Protein AF-A0A952JZR9-F1 (afdb_monomer_lite)

Structure (mmCIF, N/CA/C/O backbone):
data_AF-A0A952JZR9-F1
#
_entry.id   AF-A0A952JZR9-F1
#
loop_
_atom_site.group_PDB
_atom_site.id
_atom_site.type_symbol
_atom_site.label_atom_id
_atom_site.label_alt_id
_atom_site.label_comp_id
_atom_site.label_asym_id
_atom_site.label_entity_id
_atom_site.label_seq_id
_atom_site.pdbx_PDB_ins_code
_atom_site.Cartn_x
_atom_site.Cartn_y
_atom_site.Cartn_z
_atom_site.occupancy
_atom_site.B_iso_or_equiv
_atom_s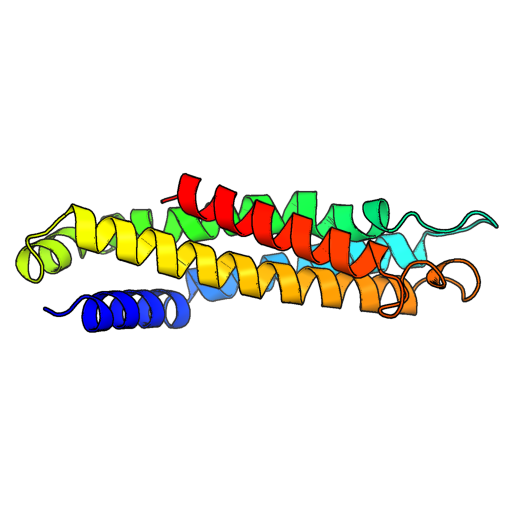ite.auth_seq_id
_atom_site.auth_comp_id
_atom_site.auth_asym_id
_atom_site.auth_atom_id
_atom_site.pdbx_PDB_model_num
ATOM 1 N N . MET A 1 1 ? -22.440 -5.438 17.231 1.00 61.25 1 MET A N 1
ATOM 2 C CA . MET A 1 1 ? -22.031 -4.727 15.996 1.00 61.25 1 MET A CA 1
ATOM 3 C C . MET A 1 1 ? -21.828 -5.736 14.885 1.00 61.25 1 MET A C 1
ATOM 5 O O . MET A 1 1 ? -21.371 -6.832 15.177 1.00 61.25 1 MET A O 1
ATOM 9 N N . SER A 1 2 ? -22.171 -5.391 13.643 1.00 79.75 2 SER A N 1
ATOM 10 C CA . SER A 1 2 ? -21.836 -6.225 12.483 1.00 79.75 2 SER A CA 1
ATOM 11 C C . SER A 1 2 ? -20.357 -6.056 12.107 1.00 79.75 2 SER A C 1
ATOM 13 O O . SER A 1 2 ? -19.761 -5.014 12.382 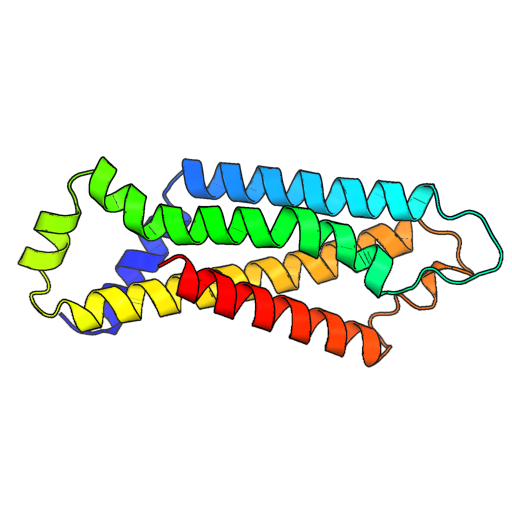1.00 79.75 2 SER A O 1
ATOM 15 N N . ALA A 1 3 ? -19.766 -7.059 11.450 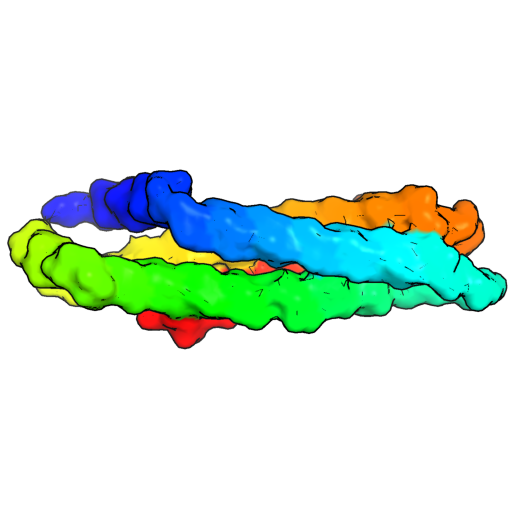1.00 77.31 3 ALA A N 1
ATOM 16 C CA . ALA A 1 3 ? -18.372 -7.012 10.990 1.00 77.31 3 ALA A CA 1
ATOM 17 C C . ALA A 1 3 ? -18.086 -5.820 10.054 1.00 77.31 3 ALA A C 1
ATOM 19 O O . ALA A 1 3 ? -17.004 -5.241 10.093 1.00 77.31 3 ALA A O 1
ATOM 20 N N . VAL A 1 4 ? -19.086 -5.409 9.269 1.00 81.06 4 VAL A N 1
ATOM 21 C CA . VAL A 1 4 ? -19.003 -4.257 8.359 1.00 81.06 4 VAL A CA 1
ATOM 22 C C . VAL A 1 4 ? -18.799 -2.950 9.130 1.00 81.06 4 VAL A C 1
ATOM 24 O O . VAL A 1 4 ? -17.950 -2.150 8.757 1.00 81.06 4 VAL A O 1
ATOM 27 N N . ALA A 1 5 ? -19.508 -2.762 10.248 1.00 82.00 5 ALA A N 1
ATOM 28 C CA . ALA A 1 5 ? -19.380 -1.552 11.060 1.00 82.00 5 ALA A CA 1
ATOM 29 C C . ALA A 1 5 ? -17.982 -1.417 11.690 1.00 82.00 5 ALA A C 1
ATOM 31 O O . ALA A 1 5 ? -17.451 -0.313 11.797 1.00 82.00 5 ALA A O 1
ATOM 32 N N . VAL A 1 6 ? -17.371 -2.542 12.076 1.00 79.94 6 VAL A N 1
ATOM 33 C CA . VAL A 1 6 ? -16.002 -2.563 12.611 1.00 79.94 6 VAL A CA 1
ATOM 34 C C . VAL A 1 6 ? -14.996 -2.216 11.510 1.00 79.94 6 VAL A C 1
ATOM 36 O O . VAL A 1 6 ? -14.117 -1.389 11.731 1.00 79.94 6 VAL A O 1
ATOM 39 N N . ALA A 1 7 ? -15.156 -2.773 10.307 1.00 78.62 7 ALA A N 1
ATOM 40 C CA . ALA A 1 7 ? -14.287 -2.463 9.172 1.00 78.62 7 ALA A CA 1
ATOM 41 C C . ALA A 1 7 ? -14.370 -0.985 8.740 1.00 78.62 7 ALA A C 1
ATOM 43 O O . ALA A 1 7 ? -13.338 -0.360 8.491 1.00 78.62 7 ALA A O 1
ATOM 44 N N . ASP A 1 8 ? -15.572 -0.400 8.707 1.00 83.44 8 ASP A N 1
ATOM 45 C CA . ASP A 1 8 ? -15.750 1.023 8.391 1.00 83.44 8 ASP A CA 1
ATOM 46 C C . ASP A 1 8 ? -15.110 1.932 9.448 1.00 83.44 8 ASP A C 1
ATOM 48 O O . ASP A 1 8 ? -14.466 2.926 9.103 1.00 83.44 8 ASP A O 1
ATOM 52 N N . ALA A 1 9 ? -15.210 1.572 10.731 1.00 81.69 9 ALA A N 1
ATOM 53 C CA . ALA A 1 9 ? -14.544 2.312 11.798 1.00 81.69 9 ALA A CA 1
ATOM 54 C C . ALA A 1 9 ? -13.013 2.307 11.628 1.00 81.69 9 ALA A C 1
ATOM 56 O O . ALA A 1 9 ? -12.372 3.351 11.768 1.00 81.69 9 ALA A O 1
ATOM 57 N N . GLU A 1 10 ? -12.423 1.161 11.281 1.00 80.38 10 GLU A N 1
ATOM 58 C CA . GLU A 1 10 ? -10.983 1.049 11.018 1.00 80.38 10 GLU A CA 1
ATOM 59 C C . GLU A 1 10 ? -10.549 1.849 9.783 1.00 80.38 10 GLU A C 1
ATOM 61 O O . GLU A 1 10 ? -9.533 2.552 9.813 1.00 80.38 10 GLU A O 1
ATOM 66 N N . ARG A 1 11 ? -11.354 1.833 8.714 1.00 81.06 11 ARG A N 1
ATOM 67 C CA . ARG A 1 11 ? -11.102 2.633 7.509 1.00 81.06 11 ARG A CA 1
ATOM 68 C C . ARG A 1 11 ? -11.102 4.131 7.810 1.00 81.06 11 ARG A C 1
ATOM 70 O O . ARG A 1 11 ? -10.208 4.845 7.348 1.00 81.06 11 ARG A O 1
ATOM 77 N N . ILE A 1 12 ? -12.079 4.611 8.583 1.00 84.06 12 ILE A N 1
ATOM 78 C CA . ILE A 1 12 ? -12.158 6.024 8.970 1.00 84.06 12 ILE A CA 1
ATOM 79 C C . ILE A 1 12 ? -10.889 6.412 9.729 1.00 84.06 12 ILE A C 1
ATOM 81 O O . ILE A 1 12 ? -10.220 7.355 9.311 1.00 84.06 12 ILE A O 1
ATOM 85 N N . LYS A 1 13 ? -10.483 5.640 10.746 1.00 79.38 13 LYS A N 1
ATOM 86 C CA . LYS A 1 13 ? -9.271 5.914 11.541 1.00 79.38 13 LYS A CA 1
ATOM 87 C C . LYS A 1 13 ? -8.016 6.031 10.677 1.00 79.38 13 LYS A C 1
ATOM 89 O O . LYS A 1 13 ? -7.246 6.978 10.854 1.00 79.38 13 LYS A O 1
ATOM 94 N N . LEU A 1 14 ? -7.818 5.105 9.738 1.00 74.56 14 LEU A N 1
ATOM 95 C CA . LEU A 1 14 ? -6.688 5.149 8.806 1.00 74.56 14 LEU A CA 1
ATOM 96 C C . LEU A 1 14 ? -6.684 6.431 7.970 1.00 74.56 14 LEU A C 1
ATOM 98 O O . LEU A 1 14 ? -5.643 7.063 7.811 1.00 74.56 14 LEU A O 1
ATOM 102 N N . SER A 1 15 ? -7.851 6.841 7.473 1.00 76.19 15 SER A N 1
ATOM 103 C CA . SER A 1 15 ? -7.972 8.030 6.627 1.00 76.19 15 SER A CA 1
ATOM 104 C C . SER A 1 15 ? -7.894 9.357 7.392 1.00 76.19 15 SER A C 1
ATOM 106 O O . SER A 1 15 ? -7.433 10.350 6.839 1.00 76.19 15 SER A O 1
ATOM 108 N N . THR A 1 16 ? -8.317 9.403 8.659 1.00 79.69 16 THR A N 1
ATOM 109 C CA . THR A 1 16 ? -8.403 10.652 9.436 1.00 79.69 16 THR A CA 1
ATOM 110 C C . THR A 1 16 ? -7.178 10.910 10.307 1.00 79.69 16 THR A C 1
ATOM 112 O O . THR A 1 16 ? -6.968 12.034 10.772 1.00 79.69 16 THR A O 1
ATOM 115 N N . THR A 1 17 ? -6.348 9.896 10.552 1.00 80.38 17 THR A N 1
ATOM 116 C CA . THR A 1 17 ? -5.160 10.055 11.391 1.00 80.38 17 THR A CA 1
ATOM 117 C C . THR A 1 17 ? -4.062 10.774 10.613 1.00 80.38 17 THR A C 1
ATOM 119 O O . THR A 1 17 ? -3.382 10.189 9.773 1.00 80.38 17 THR A O 1
ATOM 122 N N . ARG A 1 18 ? -3.836 12.057 10.927 1.00 79.38 18 ARG A N 1
ATOM 123 C CA . ARG A 1 18 ? -2.822 12.882 10.242 1.00 79.38 18 ARG A CA 1
ATOM 124 C C . ARG A 1 18 ? -1.436 12.239 10.213 1.00 79.38 18 ARG A C 1
ATOM 126 O O . ARG A 1 18 ? -0.764 12.356 9.198 1.00 79.38 18 ARG A O 1
ATOM 133 N N . SER A 1 19 ? -1.005 11.561 11.281 1.00 72.81 19 SER A N 1
ATOM 134 C CA . SER A 1 19 ? 0.309 10.902 11.287 1.00 72.81 19 SER A CA 1
ATOM 135 C C . SER A 1 19 ? 0.406 9.803 10.229 1.00 72.81 19 SER A C 1
ATOM 137 O O . SER A 1 19 ? 1.428 9.708 9.572 1.00 72.81 19 SER A O 1
ATOM 139 N N . VAL A 1 20 ? -0.669 9.039 10.005 1.00 73.69 20 VAL A N 1
ATOM 140 C CA . VAL A 1 20 ? -0.739 7.994 8.969 1.00 73.69 20 VAL A CA 1
ATOM 141 C C . VAL A 1 20 ? -0.611 8.622 7.579 1.00 73.69 20 VAL A C 1
ATOM 143 O O . VAL A 1 20 ? 0.186 8.159 6.766 1.00 73.69 20 VAL A O 1
ATOM 146 N N . LEU A 1 21 ? -1.319 9.728 7.329 1.00 78.75 21 LEU A N 1
ATOM 147 C CA . LEU A 1 21 ? -1.244 10.446 6.052 1.00 78.75 21 LEU A CA 1
ATOM 148 C C . LEU A 1 21 ? 0.142 11.052 5.792 1.00 78.75 21 LEU A C 1
ATOM 150 O O . LEU A 1 21 ? 0.646 10.956 4.677 1.00 78.75 21 LEU A O 1
ATOM 154 N N . TRP A 1 22 ? 0.773 11.651 6.806 1.00 82.31 22 TRP A N 1
ATOM 155 C CA . TRP A 1 22 ? 2.119 12.219 6.674 1.00 82.31 22 TRP A CA 1
ATOM 156 C C . TRP A 1 22 ? 3.180 11.146 6.446 1.00 82.31 22 TRP A C 1
ATOM 158 O O . TRP A 1 22 ? 4.060 11.330 5.607 1.00 82.31 22 TRP A O 1
ATOM 168 N N . THR A 1 23 ? 3.084 10.014 7.145 1.00 76.50 23 THR A N 1
ATOM 169 C CA . THR A 1 23 ? 3.984 8.880 6.929 1.00 76.50 23 THR A CA 1
ATOM 170 C C . THR A 1 23 ? 3.808 8.310 5.524 1.00 76.50 23 THR A C 1
ATOM 172 O O . THR A 1 23 ? 4.801 8.129 4.825 1.00 76.50 23 THR A O 1
ATOM 175 N N . ALA A 1 24 ? 2.569 8.114 5.060 1.00 76.00 24 ALA A N 1
ATOM 176 C CA . ALA A 1 24 ? 2.303 7.701 3.683 1.00 76.00 24 ALA A CA 1
ATOM 177 C C . ALA A 1 24 ? 2.884 8.712 2.674 1.00 76.00 24 ALA A C 1
ATOM 179 O O . ALA A 1 24 ? 3.652 8.340 1.794 1.00 76.00 24 ALA A O 1
ATOM 180 N N . ALA A 1 25 ? 2.632 10.011 2.843 1.00 81.62 25 ALA A N 1
ATOM 181 C CA . ALA A 1 25 ? 3.183 11.035 1.956 1.00 81.62 25 ALA A CA 1
ATOM 182 C C . ALA A 1 25 ? 4.725 11.021 1.906 1.00 81.62 25 ALA A C 1
ATOM 184 O O . ALA A 1 25 ? 5.302 11.079 0.822 1.00 81.62 25 ALA A O 1
ATOM 185 N N . ALA A 1 26 ? 5.405 10.887 3.049 1.00 79.75 26 ALA A N 1
ATOM 186 C CA . ALA A 1 26 ? 6.866 10.804 3.096 1.00 79.75 26 ALA A CA 1
ATOM 187 C C . ALA A 1 26 ? 7.402 9.587 2.320 1.00 79.75 26 ALA A C 1
ATOM 189 O O . ALA A 1 26 ? 8.376 9.699 1.575 1.00 79.75 26 ALA A O 1
ATOM 190 N N . VAL A 1 27 ? 6.733 8.438 2.434 1.00 74.75 27 VAL A N 1
ATOM 191 C CA . VAL A 1 27 ? 7.080 7.220 1.686 1.00 74.75 27 VAL A CA 1
ATOM 192 C C . VAL A 1 27 ? 6.883 7.400 0.197 1.00 74.75 27 VAL A C 1
ATOM 194 O O . VAL A 1 27 ? 7.732 6.961 -0.577 1.00 74.75 27 VAL A O 1
ATOM 197 N N . ALA A 1 28 ? 5.779 8.029 -0.204 1.00 78.62 28 ALA A N 1
ATOM 198 C CA . ALA A 1 28 ? 5.508 8.331 -1.601 1.00 78.62 28 ALA A CA 1
ATOM 199 C C . ALA A 1 28 ? 6.661 9.137 -2.205 1.00 78.62 28 ALA A C 1
ATOM 201 O O . ALA A 1 28 ? 7.227 8.751 -3.225 1.00 78.62 28 ALA A O 1
ATOM 202 N N . VAL A 1 29 ? 7.058 10.212 -1.518 1.00 82.56 29 VAL A N 1
ATOM 203 C CA . VAL A 1 29 ? 8.145 11.098 -1.948 1.00 82.56 29 VAL A CA 1
ATOM 204 C C . VAL A 1 29 ? 9.472 10.348 -2.036 1.00 82.56 29 VAL A C 1
ATOM 206 O O . VAL A 1 29 ? 10.152 10.448 -3.054 1.00 82.56 29 VAL A O 1
ATOM 209 N N . LEU A 1 30 ? 9.835 9.564 -1.017 1.00 77.50 30 LEU A N 1
ATOM 210 C CA . LEU A 1 30 ? 11.093 8.808 -1.011 1.00 77.50 30 LEU A CA 1
ATOM 211 C C . LEU A 1 30 ? 11.125 7.720 -2.090 1.00 77.50 30 LEU A C 1
ATOM 213 O O . LEU A 1 30 ? 12.118 7.589 -2.802 1.00 77.50 30 LEU A O 1
ATOM 217 N N . SER A 1 31 ? 10.035 6.966 -2.240 1.00 71.19 31 SER A N 1
ATOM 218 C CA . SER A 1 31 ? 9.954 5.856 -3.197 1.00 71.19 31 SER A CA 1
ATOM 219 C C . SER A 1 31 ? 10.004 6.365 -4.638 1.00 71.19 31 SER A C 1
ATOM 221 O O . SER A 1 31 ? 10.771 5.849 -5.451 1.00 71.19 31 SER A O 1
ATOM 223 N N . ILE A 1 32 ? 9.232 7.413 -4.946 1.00 75.12 32 ILE A N 1
ATOM 224 C CA . ILE A 1 32 ? 9.207 8.038 -6.274 1.00 75.12 32 ILE A CA 1
ATOM 225 C C . ILE A 1 32 ? 10.527 8.766 -6.552 1.00 75.12 32 ILE A C 1
ATOM 227 O O . ILE A 1 32 ? 11.072 8.644 -7.648 1.00 75.12 32 ILE A O 1
ATOM 231 N N . GLY A 1 33 ? 11.073 9.483 -5.566 1.00 75.19 33 GLY A N 1
ATOM 232 C CA . GLY A 1 33 ? 12.347 10.190 -5.694 1.00 75.19 33 GLY A CA 1
ATOM 233 C C . GLY A 1 33 ? 13.509 9.245 -5.992 1.00 75.19 33 GLY A C 1
ATOM 234 O O . GLY A 1 33 ? 14.310 9.516 -6.885 1.00 75.19 33 GLY A O 1
ATOM 235 N N . LEU A 1 34 ? 13.568 8.092 -5.318 1.00 71.81 34 LEU A N 1
ATOM 236 C CA . LEU A 1 34 ? 14.592 7.088 -5.599 1.00 71.81 34 LEU A CA 1
ATOM 237 C C . LEU A 1 34 ? 14.406 6.455 -6.983 1.00 71.81 34 LEU A C 1
ATOM 239 O O . LEU A 1 34 ? 15.387 6.257 -7.695 1.00 71.81 34 LEU A O 1
ATOM 243 N N . ALA A 1 35 ? 13.165 6.170 -7.391 1.00 69.69 35 ALA A N 1
ATOM 244 C CA . ALA A 1 35 ? 12.881 5.665 -8.734 1.00 69.69 35 ALA A CA 1
ATOM 245 C C . ALA A 1 35 ? 13.326 6.658 -9.824 1.00 69.69 35 ALA A C 1
ATOM 247 O O . ALA A 1 35 ? 13.935 6.254 -10.814 1.00 69.69 35 ALA A O 1
ATOM 248 N N . ALA A 1 36 ? 13.098 7.959 -9.612 1.00 71.25 36 ALA A N 1
ATOM 249 C CA . ALA A 1 36 ? 13.553 9.016 -10.513 1.00 71.25 36 ALA A CA 1
ATOM 250 C C . ALA A 1 36 ? 15.086 9.097 -10.592 1.00 71.25 36 ALA A C 1
ATOM 252 O O . ALA A 1 36 ? 15.635 9.170 -11.689 1.00 71.25 36 ALA A O 1
ATOM 253 N N . LEU A 1 37 ? 15.780 9.034 -9.447 1.00 72.25 37 LEU A N 1
ATOM 254 C CA . LEU A 1 37 ? 17.248 9.032 -9.388 1.00 72.25 37 LEU A CA 1
ATOM 255 C C . LEU A 1 37 ? 17.856 7.808 -10.082 1.00 72.25 37 LEU A C 1
ATOM 257 O O . LEU A 1 37 ? 18.864 7.920 -10.776 1.00 72.25 37 LEU A O 1
ATOM 261 N N . GLN A 1 38 ? 17.248 6.633 -9.923 1.00 68.06 38 GLN A N 1
ATOM 262 C CA . GLN A 1 38 ? 17.717 5.428 -10.608 1.00 68.06 38 GLN A CA 1
ATOM 263 C C . GLN A 1 38 ? 17.444 5.469 -12.114 1.00 68.06 38 GLN A C 1
ATOM 265 O O . GLN A 1 38 ? 18.277 5.007 -12.887 1.00 68.06 38 GLN A O 1
ATOM 270 N N . GLY A 1 39 ? 16.329 6.068 -12.542 1.00 65.06 39 GLY A N 1
ATOM 271 C CA . GLY A 1 39 ? 16.064 6.324 -13.958 1.00 65.06 39 GLY A CA 1
ATOM 272 C C . GLY A 1 39 ? 17.067 7.302 -14.581 1.00 65.06 39 GLY A C 1
ATOM 273 O O . GLY A 1 39 ? 17.571 7.041 -15.669 1.00 65.06 39 GLY A O 1
ATOM 274 N N . SER A 1 40 ? 17.414 8.388 -13.881 1.00 67.25 40 SER A N 1
ATOM 275 C CA . SER A 1 40 ? 18.300 9.443 -14.403 1.00 67.25 40 SER A CA 1
ATOM 276 C C . SER A 1 40 ? 19.787 9.076 -14.413 1.00 67.25 40 SER A C 1
ATOM 278 O O . SER A 1 40 ? 20.554 9.615 -15.210 1.00 67.25 40 SER A O 1
ATOM 280 N N . THR A 1 41 ? 20.208 8.162 -13.536 1.00 68.00 41 THR A N 1
ATOM 281 C CA . THR A 1 41 ? 21.592 7.658 -13.462 1.00 68.00 41 THR A CA 1
ATOM 282 C C . THR A 1 41 ? 21.831 6.426 -14.332 1.00 68.00 41 THR A C 1
ATOM 284 O O . THR A 1 41 ? 22.962 5.942 -14.422 1.00 68.00 41 THR A O 1
ATOM 287 N N . ALA A 1 42 ? 20.796 5.925 -15.009 1.00 61.84 42 ALA A N 1
ATOM 288 C CA . ALA A 1 42 ? 20.912 4.807 -15.927 1.00 61.84 42 ALA A CA 1
ATOM 289 C C . ALA A 1 42 ? 21.645 5.221 -17.211 1.00 61.84 42 ALA A C 1
ATOM 291 O O . ALA A 1 42 ? 21.051 5.733 -18.158 1.00 61.84 42 ALA A O 1
ATOM 292 N N . TYR A 1 43 ? 22.952 4.965 -17.242 1.00 49.88 43 TYR A N 1
ATOM 293 C CA . TYR A 1 43 ? 23.803 5.150 -18.414 1.00 49.88 43 TYR A CA 1
ATOM 294 C C . TYR A 1 43 ? 24.365 3.801 -18.878 1.00 49.88 43 TYR A C 1
ATOM 296 O O . TYR A 1 43 ? 25.004 3.087 -18.108 1.00 49.88 43 TYR A O 1
ATOM 304 N N . GLY A 1 44 ? 24.129 3.453 -20.148 1.00 49.75 44 GLY A N 1
ATOM 305 C CA . GLY A 1 44 ? 24.630 2.229 -20.785 1.00 49.75 44 GLY A CA 1
ATOM 306 C C . GLY A 1 44 ? 23.640 1.605 -21.777 1.00 49.75 44 GLY A C 1
ATOM 307 O O . GLY A 1 44 ? 22.457 1.926 -21.775 1.00 49.75 44 GLY A O 1
ATOM 308 N N . ALA A 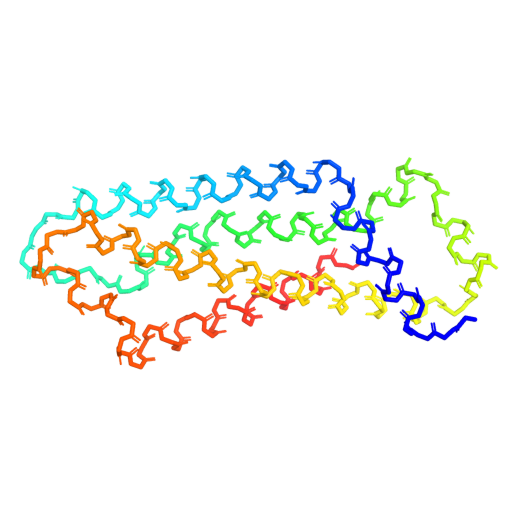1 45 ? 24.129 0.697 -22.629 1.00 46.12 45 ALA A N 1
ATOM 309 C CA . ALA A 1 45 ? 23.321 -0.052 -23.605 1.00 46.12 45 ALA A CA 1
ATOM 310 C C . ALA A 1 45 ? 22.563 -1.253 -22.997 1.00 46.12 45 ALA A C 1
ATOM 312 O O . ALA A 1 45 ? 21.850 -1.959 -23.707 1.00 46.12 45 ALA A O 1
ATOM 313 N N . ALA A 1 46 ? 22.735 -1.509 -21.696 1.00 52.69 46 ALA A N 1
ATOM 314 C CA . ALA A 1 46 ? 22.053 -2.585 -20.990 1.00 52.69 46 ALA A CA 1
ATOM 315 C C . ALA A 1 46 ? 20.704 -2.084 -20.440 1.00 52.69 46 ALA A C 1
ATOM 317 O O . ALA A 1 46 ? 20.673 -1.031 -19.794 1.00 52.69 46 ALA A O 1
ATOM 318 N N . PRO A 1 47 ? 19.595 -2.810 -20.659 1.00 54.44 47 PRO A N 1
ATOM 319 C CA . PRO A 1 47 ? 18.306 -2.421 -20.108 1.00 54.44 47 PRO A CA 1
ATOM 320 C C . PRO A 1 47 ? 18.316 -2.418 -18.576 1.00 54.44 47 PRO A C 1
ATOM 322 O O . PRO A 1 47 ? 18.915 -3.297 -17.955 1.00 54.44 47 PRO A O 1
ATOM 325 N N . LEU A 1 48 ? 17.620 -1.458 -17.959 1.00 57.84 48 LEU A N 1
ATOM 326 C CA . LEU A 1 48 ? 17.369 -1.461 -16.519 1.00 57.84 48 LEU A CA 1
ATOM 327 C C . LEU A 1 48 ? 16.489 -2.676 -16.190 1.00 57.84 48 LEU A C 1
ATOM 329 O O . LEU A 1 48 ? 15.368 -2.750 -16.700 1.00 57.84 48 LEU A O 1
ATOM 333 N N . PRO A 1 49 ? 16.941 -3.609 -15.332 1.00 61.25 49 PRO A N 1
ATOM 334 C CA . PRO A 1 49 ? 16.079 -4.677 -14.850 1.00 61.25 49 PRO A CA 1
ATOM 335 C C . PRO A 1 49 ? 14.885 -4.063 -14.115 1.00 61.25 49 PRO A C 1
ATOM 337 O O . PRO A 1 49 ? 15.064 -3.176 -13.275 1.00 61.25 49 PRO A O 1
ATOM 340 N N . SER A 1 50 ? 13.675 -4.545 -14.391 1.00 57.66 50 SER A N 1
ATOM 341 C CA . SER A 1 50 ? 12.439 -4.115 -13.715 1.00 57.66 50 SER A CA 1
ATOM 342 C C . SER A 1 50 ? 12.535 -4.248 -12.185 1.00 57.66 50 SER A C 1
ATOM 344 O O . SER A 1 50 ? 12.022 -3.410 -11.443 1.00 57.66 50 SER A O 1
ATOM 346 N N . GLU A 1 51 ? 13.306 -5.226 -11.708 1.00 60.47 51 GLU A N 1
ATOM 347 C CA . GLU A 1 51 ? 13.672 -5.422 -10.301 1.00 60.47 51 GLU A CA 1
ATOM 348 C C . GLU A 1 51 ? 14.411 -4.220 -9.698 1.00 60.47 51 GLU A C 1
ATOM 350 O O . GLU A 1 51 ? 14.131 -3.820 -8.567 1.00 60.47 51 GLU A O 1
ATOM 355 N N . LYS A 1 52 ? 15.318 -3.586 -10.454 1.00 62.97 52 LYS A N 1
ATOM 356 C CA . LYS A 1 52 ? 16.046 -2.400 -9.984 1.00 62.97 52 LYS A CA 1
ATOM 357 C C . LYS A 1 52 ? 15.135 -1.190 -9.862 1.00 62.97 52 LYS A C 1
ATOM 359 O O . LYS A 1 52 ? 15.259 -0.462 -8.883 1.00 62.97 52 LYS A O 1
ATOM 364 N N . ALA A 1 53 ? 14.171 -1.009 -10.760 1.00 57.94 53 ALA A N 1
ATOM 365 C CA . ALA A 1 53 ? 13.170 0.049 -10.606 1.00 57.94 53 ALA A CA 1
ATOM 366 C C . ALA A 1 53 ? 12.281 -0.172 -9.364 1.00 57.94 53 ALA A C 1
ATOM 368 O O . ALA A 1 53 ? 11.903 0.783 -8.686 1.00 57.94 53 ALA A O 1
ATOM 369 N N . ALA A 1 54 ? 12.011 -1.432 -9.014 1.00 59.66 54 ALA A N 1
ATOM 370 C CA . ALA A 1 54 ? 11.215 -1.799 -7.847 1.00 59.66 54 ALA A CA 1
ATOM 371 C C . ALA A 1 54 ? 11.970 -1.719 -6.508 1.00 59.66 54 ALA A C 1
ATOM 373 O O . ALA A 1 54 ? 11.328 -1.695 -5.456 1.00 59.66 54 ALA A O 1
ATOM 374 N N . THR A 1 55 ? 13.308 -1.643 -6.509 1.00 65.38 55 THR A N 1
ATOM 375 C CA . THR A 1 55 ? 14.096 -1.590 -5.259 1.00 65.38 55 THR A CA 1
ATOM 376 C C . THR A 1 55 ? 13.718 -0.418 -4.359 1.00 65.38 55 THR A C 1
ATOM 378 O O . THR A 1 55 ? 13.666 -0.597 -3.148 1.00 65.38 55 THR A O 1
ATOM 381 N N . GLY A 1 56 ? 13.377 0.756 -4.903 1.00 59.75 56 GLY A N 1
ATOM 382 C CA . GLY A 1 56 ? 12.929 1.886 -4.078 1.00 59.75 56 GLY A CA 1
ATOM 383 C C . GLY A 1 56 ? 11.648 1.587 -3.301 1.00 59.75 56 GLY A C 1
ATOM 384 O O . GLY A 1 56 ? 11.541 1.919 -2.122 1.00 59.75 56 GLY A O 1
ATOM 385 N N . VAL A 1 57 ? 10.714 0.870 -3.927 1.00 60.19 57 VAL A N 1
ATOM 386 C CA . VAL A 1 57 ? 9.465 0.436 -3.291 1.00 60.19 57 VAL A CA 1
ATOM 387 C C . VAL A 1 57 ? 9.722 -0.691 -2.290 1.00 60.19 57 VAL A C 1
ATOM 389 O O . VAL A 1 57 ? 9.173 -0.669 -1.193 1.00 60.19 57 VAL A O 1
ATOM 392 N N . ALA A 1 58 ? 10.593 -1.645 -2.616 1.00 63.44 58 ALA A N 1
ATOM 393 C CA . ALA A 1 58 ? 10.919 -2.754 -1.722 1.00 63.44 58 ALA A CA 1
ATOM 394 C C . ALA A 1 58 ? 11.699 -2.305 -0.471 1.00 63.44 58 ALA A C 1
ATOM 396 O O . ALA A 1 58 ? 11.430 -2.788 0.626 1.00 63.44 58 ALA A O 1
ATOM 397 N N . VAL A 1 59 ? 12.645 -1.374 -0.625 1.00 63.69 59 VAL A N 1
ATOM 398 C CA . VAL A 1 59 ? 13.548 -0.925 0.449 1.00 63.69 59 VAL A CA 1
ATOM 399 C C . VAL A 1 59 ? 12.912 0.155 1.321 1.00 63.69 59 VAL A C 1
ATOM 401 O O . VAL A 1 59 ? 13.108 0.140 2.531 1.00 63.69 59 VAL A O 1
ATOM 404 N N . PHE A 1 60 ? 12.141 1.081 0.743 1.00 60.41 60 PHE A N 1
ATOM 405 C CA . PHE A 1 60 ? 11.545 2.192 1.498 1.00 60.41 60 PHE A CA 1
ATOM 406 C C . PHE A 1 60 ? 10.024 2.097 1.620 1.00 60.41 60 PHE A C 1
ATOM 408 O O . PHE A 1 60 ? 9.476 2.447 2.662 1.00 60.41 60 PHE A O 1
ATOM 415 N N . GLY A 1 61 ? 9.334 1.594 0.596 1.00 62.34 61 GLY A N 1
ATOM 416 C CA . GLY A 1 61 ? 7.881 1.431 0.614 1.00 62.34 61 GLY A CA 1
ATOM 417 C C . GLY A 1 61 ? 7.420 0.395 1.636 1.00 62.34 61 GLY A C 1
ATOM 418 O O . GLY A 1 61 ? 6.636 0.710 2.530 1.00 62.34 61 GLY A O 1
ATOM 419 N N . VAL A 1 62 ? 7.935 -0.832 1.540 1.00 64.44 62 VAL A N 1
ATOM 420 C CA . VAL A 1 62 ? 7.433 -1.953 2.351 1.00 64.44 62 VAL A CA 1
ATOM 421 C C . VAL A 1 62 ? 7.714 -1.797 3.851 1.00 64.44 62 VAL A C 1
ATOM 423 O O . VAL A 1 62 ? 6.765 -1.925 4.626 1.00 64.44 62 VAL A O 1
ATOM 426 N N . PRO A 1 63 ? 8.937 -1.462 4.312 1.00 67.12 63 PRO A N 1
ATOM 427 C CA . PRO A 1 63 ? 9.187 -1.315 5.745 1.00 67.12 63 PRO A CA 1
ATOM 428 C C . PRO A 1 63 ? 8.344 -0.211 6.380 1.00 67.12 63 PRO A C 1
ATOM 430 O O . PRO A 1 63 ? 7.868 -0.360 7.501 1.00 67.12 63 PRO A O 1
ATOM 433 N N . VAL A 1 64 ? 8.096 0.889 5.666 1.00 63.78 64 VAL A N 1
ATOM 434 C CA . VAL A 1 64 ? 7.291 1.980 6.221 1.00 63.78 64 VAL A CA 1
ATOM 435 C C . VAL A 1 64 ? 5.794 1.669 6.173 1.00 63.78 64 VAL A C 1
ATOM 437 O O . VAL A 1 64 ? 5.067 2.074 7.075 1.00 63.78 64 VAL A O 1
ATOM 440 N N . LEU A 1 65 ? 5.318 0.887 5.201 1.00 63.03 65 LEU A N 1
ATOM 441 C CA . LEU A 1 65 ? 3.960 0.334 5.249 1.00 63.03 65 LEU A CA 1
ATOM 442 C C . LEU A 1 65 ? 3.782 -0.665 6.389 1.00 63.03 65 LEU A C 1
ATOM 444 O O . LEU A 1 65 ? 2.717 -0.705 6.999 1.00 63.03 65 LEU A O 1
ATOM 448 N N . MET A 1 66 ? 4.832 -1.407 6.737 1.00 69.00 66 MET A N 1
ATOM 449 C CA . MET A 1 66 ? 4.848 -2.249 7.930 1.00 69.00 66 MET A CA 1
ATOM 450 C C . MET A 1 66 ? 4.756 -1.400 9.209 1.00 69.00 66 MET A C 1
ATOM 452 O O . MET A 1 66 ? 3.974 -1.719 10.102 1.00 69.00 66 MET A O 1
ATOM 456 N N . VAL A 1 67 ? 5.466 -0.266 9.272 1.00 69.50 67 VAL A N 1
ATOM 457 C CA . VAL A 1 67 ? 5.311 0.722 10.358 1.00 69.50 67 VAL A CA 1
ATOM 458 C C . VAL A 1 67 ? 3.887 1.282 10.388 1.00 69.50 67 VAL A C 1
ATOM 460 O O . VAL A 1 67 ? 3.302 1.400 11.460 1.00 69.50 67 VAL A O 1
ATOM 463 N N . LEU A 1 68 ? 3.298 1.588 9.231 1.00 66.44 68 LEU A N 1
ATOM 464 C CA . LEU A 1 68 ? 1.928 2.088 9.130 1.00 66.44 68 LEU A CA 1
ATOM 465 C C . LEU A 1 68 ? 0.907 1.063 9.638 1.00 66.44 68 LEU A C 1
ATOM 467 O O . LEU A 1 68 ? 0.007 1.424 10.395 1.00 66.44 68 LEU A O 1
ATOM 471 N N . ALA A 1 69 ? 1.080 -0.210 9.271 1.00 68.56 69 ALA A N 1
ATOM 472 C CA . ALA A 1 69 ? 0.280 -1.322 9.767 1.00 68.56 69 ALA A CA 1
ATOM 473 C C . ALA A 1 69 ? 0.412 -1.455 11.293 1.00 68.56 69 ALA A C 1
ATOM 475 O O . ALA A 1 69 ? -0.600 -1.440 11.991 1.00 68.56 69 ALA A O 1
ATOM 476 N N . ALA A 1 70 ? 1.632 -1.422 11.834 1.00 70.62 70 ALA A N 1
ATOM 477 C CA . ALA A 1 70 ? 1.867 -1.434 13.280 1.00 70.62 70 ALA A CA 1
ATOM 478 C C . ALA A 1 70 ? 1.278 -0.202 14.001 1.00 70.62 70 ALA A C 1
ATOM 480 O O . ALA A 1 70 ? 0.821 -0.283 15.147 1.00 70.62 70 ALA A O 1
ATOM 481 N N . MET A 1 71 ? 1.227 0.957 13.336 1.00 69.62 71 MET A N 1
ATOM 482 C CA . MET A 1 71 ? 0.573 2.161 13.858 1.00 69.62 71 MET A CA 1
ATOM 483 C C . MET A 1 71 ? -0.946 2.015 13.996 1.00 69.62 71 MET A C 1
ATOM 485 O O . MET A 1 71 ? -1.528 2.667 14.864 1.00 69.62 71 MET A O 1
ATOM 489 N N . THR A 1 72 ? -1.597 1.143 13.219 1.00 67.44 72 THR A N 1
ATOM 490 C CA . THR A 1 72 ? -3.045 0.884 13.360 1.00 67.44 72 THR A CA 1
ATOM 491 C C . THR A 1 72 ? -3.406 0.197 14.677 1.00 67.44 72 THR A C 1
ATOM 493 O O . THR A 1 72 ? -4.516 0.370 15.189 1.00 67.44 72 THR A O 1
ATOM 496 N N . VAL A 1 73 ? -2.455 -0.544 15.252 1.00 66.56 73 VAL A N 1
ATOM 497 C CA . VAL A 1 73 ? -2.587 -1.192 16.559 1.00 66.56 73 VAL A CA 1
ATOM 498 C C . VAL A 1 73 ? -2.092 -0.256 17.656 1.00 66.56 73 VAL A C 1
ATOM 500 O O . VAL A 1 73 ? -2.829 0.072 18.586 1.00 66.56 73 VAL A O 1
ATOM 503 N N . THR A 1 74 ? -0.870 0.265 17.529 1.00 70.00 74 THR A N 1
ATOM 504 C CA . THR A 1 74 ? -0.243 1.109 18.565 1.00 70.00 74 THR A CA 1
ATOM 505 C C . THR A 1 74 ? -0.918 2.476 18.737 1.00 70.00 74 THR A C 1
ATOM 507 O O . THR A 1 74 ? -0.919 3.035 19.838 1.00 70.00 74 THR A O 1
ATOM 510 N N . GLY A 1 75 ? -1.573 3.001 17.697 1.00 65.31 75 GLY A N 1
ATOM 511 C CA . GLY A 1 75 ? -2.336 4.249 17.757 1.00 65.31 75 GLY A CA 1
ATOM 512 C C . GLY A 1 75 ? -3.537 4.187 18.706 1.00 65.31 75 GLY A C 1
ATOM 513 O O . GLY A 1 75 ? -3.874 5.189 19.345 1.00 65.31 75 GLY A O 1
ATOM 514 N N . GLU A 1 76 ? -4.145 3.011 18.880 1.00 72.88 76 GLU A N 1
ATOM 515 C CA . GLU A 1 76 ? -5.250 2.836 19.829 1.00 72.88 76 GLU A CA 1
ATOM 516 C C . GLU A 1 76 ? -4.779 2.724 21.277 1.00 72.88 76 GLU A C 1
ATOM 518 O O . GLU A 1 76 ? -5.481 3.172 22.186 1.00 72.88 76 GLU A O 1
ATOM 523 N N . TYR A 1 77 ? -3.575 2.187 21.495 1.00 68.00 77 TYR A N 1
ATOM 524 C CA . TYR A 1 77 ? -2.935 2.202 22.810 1.00 68.00 77 TYR A CA 1
ATOM 525 C C . TYR A 1 77 ? -2.605 3.637 23.223 1.00 68.00 77 TYR A C 1
ATOM 527 O O . TYR A 1 77 ? -2.902 4.041 24.345 1.00 68.00 77 TYR A O 1
ATOM 535 N N . ARG A 1 78 ? -2.079 4.444 22.292 1.00 69.81 78 ARG A N 1
ATOM 536 C CA . ARG A 1 78 ? -1.773 5.858 22.546 1.00 69.81 78 ARG A CA 1
ATOM 537 C C . ARG A 1 78 ? -3.019 6.693 22.848 1.00 69.81 78 ARG A C 1
ATOM 539 O O . ARG A 1 78 ? -2.974 7.558 23.715 1.00 69.81 78 ARG A O 1
ATOM 546 N N . SER A 1 79 ? -4.120 6.451 22.143 1.00 70.12 79 SER A N 1
ATOM 547 C CA . SER A 1 79 ? -5.379 7.188 22.332 1.00 70.12 79 SER A CA 1
ATOM 548 C C . SER A 1 79 ? -6.277 6.599 23.427 1.00 70.12 79 SER A C 1
ATOM 550 O O . SER A 1 79 ? -7.375 7.102 23.648 1.00 70.12 79 SER A O 1
ATOM 552 N N . SER A 1 80 ? -5.828 5.544 24.123 1.00 77.12 80 SER A N 1
ATOM 553 C CA . SER A 1 80 ? -6.619 4.782 25.106 1.00 77.12 80 SER A CA 1
ATOM 554 C C . SER A 1 80 ? -7.958 4.247 24.567 1.00 77.12 80 SER A C 1
ATOM 556 O O . SER A 1 80 ? -8.838 3.859 25.337 1.00 77.12 80 SER A O 1
ATOM 558 N N . MET A 1 81 ? -8.106 4.174 23.240 1.00 75.38 81 MET A N 1
ATOM 559 C CA . MET A 1 81 ? -9.349 3.812 22.555 1.00 75.38 81 MET A CA 1
ATOM 560 C C . MET A 1 81 ? -9.579 2.294 22.514 1.00 75.38 81 MET A C 1
ATOM 562 O O . MET A 1 81 ? -10.695 1.837 22.306 1.00 75.38 81 MET A O 1
ATOM 566 N N . ILE A 1 82 ? -8.560 1.487 22.822 1.00 75.75 82 ILE A N 1
ATOM 567 C CA . ILE A 1 82 ? -8.693 0.023 22.915 1.00 75.75 82 ILE A CA 1
ATOM 568 C C . ILE A 1 82 ? -9.789 -0.410 23.893 1.00 75.75 82 ILE A C 1
ATOM 570 O O . ILE A 1 82 ? -10.532 -1.354 23.624 1.00 75.75 82 ILE A O 1
ATOM 574 N N . ARG A 1 83 ? -9.925 0.292 25.026 1.00 76.81 83 ARG A N 1
ATOM 575 C CA . ARG A 1 83 ? -10.952 -0.040 26.023 1.00 76.81 83 ARG A CA 1
ATOM 576 C C . ARG A 1 83 ? -12.352 0.223 25.482 1.00 76.81 83 ARG A C 1
ATOM 578 O O . ARG A 1 83 ? -13.238 -0.597 25.699 1.00 76.81 83 ARG A O 1
ATOM 585 N N . THR A 1 84 ? -12.548 1.321 24.757 1.00 78.31 84 THR A N 1
ATOM 586 C CA . THR A 1 84 ? -13.853 1.660 24.181 1.00 78.31 84 THR A CA 1
ATOM 587 C C . THR A 1 84 ? -14.202 0.736 23.014 1.00 78.31 84 THR A C 1
ATOM 589 O O . THR A 1 84 ? -15.343 0.285 22.934 1.00 78.31 84 THR A O 1
ATOM 592 N N . THR A 1 85 ? -13.226 0.350 22.183 1.00 78.25 85 THR A N 1
ATOM 593 C CA . THR A 1 85 ? -13.415 -0.633 21.103 1.00 78.25 85 THR A CA 1
ATOM 594 C C . THR A 1 85 ? -13.880 -1.987 21.646 1.00 78.25 85 THR A C 1
ATOM 596 O O . THR A 1 85 ? -14.861 -2.538 21.144 1.00 78.25 85 THR A O 1
ATOM 599 N N . PHE A 1 86 ? -13.236 -2.505 22.702 1.00 79.06 86 PHE A N 1
ATOM 600 C CA . PHE A 1 86 ? -13.616 -3.794 23.296 1.00 79.06 86 PHE A CA 1
ATOM 601 C C . PHE A 1 86 ? -14.881 -3.739 24.159 1.00 79.06 86 PHE A C 1
ATOM 603 O O . PHE A 1 86 ? -15.559 -4.753 24.299 1.00 79.06 86 PHE A O 1
ATOM 610 N N . MET A 1 87 ? -15.236 -2.577 24.716 1.00 79.19 87 MET A N 1
ATOM 611 C CA . MET A 1 87 ? -16.539 -2.401 25.369 1.00 79.19 87 MET A CA 1
ATOM 612 C C . MET A 1 87 ? -17.690 -2.380 24.360 1.00 79.19 87 MET A C 1
ATOM 614 O O . MET A 1 87 ? -18.769 -2.884 24.655 1.00 79.19 87 MET A O 1
ATOM 618 N N . ALA A 1 88 ? -17.465 -1.830 23.165 1.00 79.75 88 ALA A N 1
ATOM 619 C CA . ALA A 1 88 ? -18.463 -1.805 22.103 1.00 79.75 88 ALA A CA 1
ATOM 620 C C . ALA A 1 88 ? -18.545 -3.150 21.345 1.00 79.75 88 ALA A C 1
ATOM 622 O O . ALA A 1 88 ? -19.637 -3.578 20.961 1.00 79.75 88 ALA A O 1
ATOM 623 N N . THR A 1 89 ? -17.409 -3.834 21.149 1.00 77.00 89 THR A N 1
ATOM 624 C CA . THR A 1 89 ? -17.319 -5.165 20.518 1.00 77.00 89 THR A CA 1
ATOM 625 C C . THR A 1 89 ? -16.529 -6.126 21.413 1.00 77.00 89 THR A C 1
ATOM 627 O O . THR A 1 89 ? -15.299 -6.091 21.399 1.00 77.00 89 THR A O 1
ATOM 630 N N . PRO A 1 90 ? -17.191 -7.007 22.183 1.00 76.25 90 PRO A N 1
ATOM 631 C CA . PRO A 1 90 ? -16.493 -7.927 23.084 1.00 76.25 90 PRO A CA 1
ATOM 632 C C . PRO A 1 90 ? -15.720 -9.042 22.354 1.00 76.25 90 PRO A C 1
ATOM 634 O O . PRO A 1 90 ? -14.814 -9.640 22.938 1.00 76.25 90 PRO A O 1
ATOM 637 N N . ASP A 1 91 ? -16.023 -9.299 21.076 1.00 80.12 91 ASP A N 1
ATOM 638 C CA . ASP A 1 91 ? -15.313 -10.277 20.244 1.00 80.12 91 ASP A CA 1
ATOM 639 C C . ASP A 1 91 ? -13.920 -9.781 19.831 1.00 80.12 91 ASP A C 1
ATOM 641 O O . ASP A 1 91 ? -13.743 -9.050 18.851 1.00 80.12 91 ASP A O 1
ATOM 645 N N . ARG A 1 92 ? -12.899 -10.208 20.584 1.00 79.44 92 ARG A N 1
ATOM 646 C CA . ARG A 1 92 ? -11.511 -9.768 20.373 1.00 79.44 92 ARG A CA 1
ATOM 647 C C . ARG A 1 92 ? -10.932 -10.212 19.032 1.00 79.44 92 ARG A C 1
ATOM 649 O O . ARG A 1 92 ? -10.180 -9.464 18.415 1.00 79.44 92 ARG A O 1
ATOM 656 N N . THR A 1 93 ? -11.289 -11.409 18.579 1.00 82.19 93 THR A N 1
ATOM 657 C CA . THR A 1 93 ? -10.826 -11.980 17.306 1.00 82.19 93 THR A CA 1
ATOM 658 C C . THR A 1 93 ? -11.396 -11.224 16.114 1.00 82.19 93 THR A C 1
ATOM 660 O O . THR A 1 93 ? -10.663 -10.930 15.176 1.00 82.19 93 THR A O 1
ATOM 663 N N . LEU A 1 94 ? -12.673 -10.836 16.169 1.00 81.69 94 LEU A N 1
ATOM 664 C CA . LEU A 1 94 ? -13.331 -10.091 15.098 1.00 81.69 94 LEU A CA 1
ATOM 665 C C . LEU A 1 94 ? -12.674 -8.723 14.883 1.00 81.69 94 LEU A C 1
ATOM 667 O O . LEU A 1 94 ? -12.426 -8.338 13.743 1.00 81.69 94 LEU A O 1
ATOM 671 N N . VAL A 1 95 ? -12.340 -8.015 15.965 1.00 79.44 95 VAL A N 1
ATOM 672 C CA . VAL A 1 95 ? -11.645 -6.719 15.891 1.00 79.44 95 VAL A CA 1
ATOM 673 C C . VAL A 1 95 ? -10.239 -6.878 15.307 1.00 79.44 95 VAL A C 1
ATOM 675 O O . VAL A 1 95 ? -9.839 -6.084 14.456 1.00 79.44 95 VAL A O 1
ATOM 678 N N . LEU A 1 96 ? -9.505 -7.917 15.718 1.00 80.81 96 LEU A N 1
ATOM 679 C CA . LEU A 1 96 ? -8.152 -8.171 15.222 1.00 80.81 96 LEU A CA 1
ATOM 680 C C . LEU A 1 96 ? -8.153 -8.525 13.727 1.00 80.81 96 LEU A C 1
ATOM 682 O O . LEU A 1 96 ? -7.372 -7.974 12.957 1.00 80.81 96 LEU A O 1
ATOM 686 N N . VAL A 1 97 ? -9.082 -9.388 13.303 1.00 84.12 97 VAL A N 1
ATOM 687 C CA . VAL A 1 97 ? -9.258 -9.762 11.893 1.00 84.12 97 VAL A CA 1
ATOM 688 C C . VAL A 1 97 ? -9.680 -8.553 11.063 1.00 84.12 97 VAL A C 1
ATOM 690 O O . VAL A 1 97 ? -9.121 -8.333 9.993 1.00 84.12 97 VAL A O 1
ATOM 693 N N . ALA A 1 98 ? -10.613 -7.732 11.552 1.00 82.44 98 ALA A N 1
ATOM 694 C CA . ALA A 1 98 ? -11.021 -6.516 10.854 1.00 82.44 98 ALA A CA 1
ATOM 695 C C . ALA A 1 98 ? -9.839 -5.552 10.655 1.00 82.44 98 ALA A C 1
ATOM 697 O O . ALA A 1 98 ? -9.649 -5.047 9.549 1.00 82.44 98 ALA A O 1
ATOM 698 N N . LYS A 1 99 ? -9.001 -5.356 11.681 1.00 82.00 99 LYS A N 1
ATOM 699 C CA . LYS A 1 99 ? -7.769 -4.559 11.577 1.00 82.00 99 LYS A CA 1
ATOM 700 C C . LYS A 1 99 ? -6.794 -5.132 10.560 1.00 82.00 99 LYS A C 1
ATOM 702 O O . LYS A 1 99 ? -6.351 -4.400 9.680 1.00 82.00 99 LYS A O 1
ATOM 707 N N . ALA A 1 100 ? -6.504 -6.428 10.649 1.00 82.44 100 ALA A N 1
ATOM 708 C CA . ALA A 1 100 ? -5.590 -7.102 9.735 1.00 82.44 100 ALA A CA 1
ATOM 709 C C . ALA A 1 100 ? -6.064 -6.980 8.281 1.00 82.44 100 ALA A C 1
ATOM 711 O O . ALA A 1 100 ? -5.279 -6.623 7.409 1.00 82.44 100 ALA A O 1
ATOM 712 N N . VAL A 1 101 ? -7.357 -7.197 8.022 1.00 84.38 101 VAL A N 1
ATOM 713 C CA . VAL A 1 101 ? -7.945 -7.084 6.680 1.00 84.38 101 VAL A CA 1
ATOM 714 C C . VAL A 1 101 ? -7.866 -5.652 6.160 1.00 84.38 101 VAL A C 1
ATOM 716 O O . VAL A 1 101 ? -7.430 -5.439 5.032 1.00 84.38 101 VAL A O 1
ATOM 719 N N . VAL A 1 102 ? -8.251 -4.661 6.966 1.00 82.88 102 VAL A N 1
ATOM 720 C CA . VAL A 1 102 ? -8.241 -3.254 6.545 1.00 82.88 102 VAL A CA 1
ATOM 721 C C . VAL A 1 102 ? -6.807 -2.755 6.314 1.00 82.88 102 VAL A C 1
ATOM 723 O O . VAL A 1 102 ? -6.550 -2.094 5.306 1.00 82.88 102 VAL A O 1
ATOM 726 N N . ALA A 1 103 ? -5.860 -3.123 7.182 1.00 80.25 103 ALA A N 1
ATOM 727 C CA . ALA A 1 103 ? -4.444 -2.796 7.023 1.00 80.25 103 ALA A CA 1
ATOM 728 C C . ALA A 1 103 ? -3.826 -3.489 5.798 1.00 80.25 103 ALA A C 1
ATOM 730 O O . ALA A 1 103 ? -3.115 -2.846 5.026 1.00 80.25 103 ALA A O 1
ATOM 731 N N . ALA A 1 104 ? -4.129 -4.771 5.578 1.00 81.50 104 ALA A N 1
ATOM 732 C CA . ALA A 1 104 ? -3.663 -5.516 4.412 1.00 81.50 104 ALA A CA 1
ATOM 733 C C . ALA A 1 104 ? -4.197 -4.919 3.109 1.00 81.50 104 ALA A C 1
ATOM 735 O O . ALA A 1 104 ? -3.423 -4.698 2.181 1.00 81.50 104 ALA A O 1
ATOM 736 N N . LEU A 1 105 ? -5.497 -4.606 3.048 1.00 83.69 105 LEU A N 1
ATOM 737 C CA . LEU A 1 105 ? -6.121 -4.022 1.862 1.00 83.69 105 LEU A CA 1
ATOM 738 C C . LEU A 1 105 ? -5.535 -2.640 1.550 1.00 83.69 105 LEU A C 1
ATOM 740 O O . LEU A 1 105 ? -5.205 -2.351 0.401 1.00 83.69 105 LEU A O 1
ATOM 744 N N . PHE A 1 106 ? -5.362 -1.801 2.576 1.00 82.62 106 PHE A N 1
ATOM 745 C CA . PHE A 1 106 ? -4.757 -0.482 2.422 1.00 82.62 106 PHE A CA 1
ATOM 746 C C . PHE A 1 106 ? -3.315 -0.582 1.909 1.00 82.62 106 PHE A C 1
ATOM 748 O O . PHE A 1 106 ? -2.974 0.048 0.909 1.00 82.62 106 PHE A O 1
ATOM 755 N N . SER A 1 107 ? -2.483 -1.409 2.549 1.00 79.25 107 SER A N 1
ATOM 756 C CA . SER A 1 107 ? -1.078 -1.595 2.170 1.00 79.25 107 SER A CA 1
ATOM 757 C C . SER A 1 107 ? -0.924 -2.210 0.782 1.00 79.25 107 SER A C 1
ATOM 759 O O . SER A 1 107 ? -0.045 -1.792 0.028 1.00 79.25 107 SER A O 1
ATOM 761 N N . ALA A 1 108 ? -1.799 -3.149 0.409 1.00 80.38 108 ALA A N 1
ATOM 762 C CA . ALA A 1 108 ? -1.837 -3.738 -0.924 1.00 80.38 108 ALA A CA 1
ATOM 763 C C . ALA A 1 108 ? -2.116 -2.671 -1.991 1.00 80.38 108 ALA A C 1
ATOM 765 O O . ALA A 1 108 ? -1.309 -2.473 -2.899 1.00 80.38 108 ALA A O 1
ATOM 766 N N . VAL A 1 109 ? -3.222 -1.933 -1.849 1.00 83.25 109 VAL A N 1
ATOM 767 C CA . VAL A 1 109 ? -3.618 -0.892 -2.812 1.00 83.25 109 VAL A CA 1
ATOM 768 C C . VAL A 1 109 ? -2.551 0.195 -2.903 1.00 83.25 109 VAL A C 1
ATOM 770 O O . VAL A 1 109 ? -2.156 0.588 -3.999 1.00 83.25 109 VAL A O 1
ATOM 773 N N . TYR A 1 110 ? -2.042 0.653 -1.762 1.00 80.62 110 TYR A N 1
ATOM 774 C CA . TYR A 1 110 ? -1.019 1.686 -1.723 1.00 80.62 110 TYR A CA 1
ATOM 775 C C . TYR A 1 110 ? 0.281 1.238 -2.410 1.00 80.62 110 TYR A C 1
ATOM 777 O O . TYR A 1 110 ? 0.835 1.979 -3.223 1.00 80.62 110 TYR A O 1
ATOM 785 N N . THR A 1 111 ? 0.747 0.013 -2.146 1.00 76.19 111 THR A N 1
ATOM 786 C CA . THR A 1 111 ? 1.962 -0.531 -2.778 1.00 76.19 111 THR A CA 1
ATOM 787 C C . THR A 1 111 ? 1.782 -0.716 -4.272 1.00 76.19 111 THR A C 1
ATOM 789 O O . THR A 1 111 ? 2.688 -0.376 -5.031 1.00 76.19 111 THR A O 1
ATOM 792 N N . ALA A 1 112 ? 0.622 -1.206 -4.714 1.00 80.12 112 ALA A N 1
ATOM 793 C CA . ALA A 1 112 ? 0.321 -1.348 -6.132 1.00 80.12 112 ALA A CA 1
ATOM 794 C C . ALA A 1 112 ? 0.430 0.008 -6.848 1.00 80.12 112 ALA A C 1
ATOM 796 O O . ALA A 1 112 ? 1.161 0.134 -7.831 1.00 80.12 112 ALA A O 1
ATOM 797 N N . VAL A 1 113 ? -0.215 1.045 -6.299 1.00 82.56 113 VAL A N 1
ATOM 798 C CA . VAL A 1 113 ? -0.167 2.411 -6.843 1.00 82.56 113 VAL A CA 1
ATOM 799 C C . VAL A 1 113 ? 1.261 2.956 -6.853 1.00 82.56 113 VAL A C 1
ATOM 801 O O . VAL A 1 113 ? 1.700 3.489 -7.870 1.00 82.56 113 VAL A O 1
ATOM 804 N N . MET A 1 114 ? 2.013 2.788 -5.763 1.00 75.19 114 MET A N 1
ATOM 805 C CA . MET A 1 114 ? 3.397 3.265 -5.677 1.00 75.19 114 MET A CA 1
ATOM 806 C C . MET A 1 114 ? 4.339 2.536 -6.630 1.00 75.19 114 MET A C 1
ATOM 808 O O . MET A 1 114 ? 5.210 3.166 -7.219 1.00 75.19 114 MET A O 1
ATOM 812 N N . THR A 1 115 ? 4.154 1.231 -6.824 1.00 73.19 115 THR A N 1
ATOM 813 C CA . THR A 1 115 ? 4.964 0.437 -7.758 1.00 73.19 115 THR A CA 1
ATOM 814 C C . THR A 1 115 ? 4.700 0.857 -9.198 1.00 73.19 115 THR A C 1
ATOM 816 O O . THR A 1 115 ? 5.644 1.040 -9.964 1.00 73.19 115 THR A O 1
ATOM 819 N N . ILE A 1 116 ? 3.434 1.098 -9.553 1.00 76.94 116 ILE A N 1
ATOM 820 C CA . ILE A 1 116 ? 3.061 1.636 -10.867 1.00 76.94 116 ILE A CA 1
ATOM 821 C C . ILE A 1 116 ? 3.656 3.037 -11.056 1.00 76.94 116 ILE A C 1
ATOM 823 O O . ILE A 1 116 ? 4.287 3.301 -12.078 1.00 76.94 116 ILE A O 1
ATOM 827 N N . ALA A 1 117 ? 3.507 3.925 -10.069 1.00 76.94 117 ALA A N 1
ATOM 828 C CA . ALA A 1 117 ? 4.050 5.281 -10.131 1.00 76.94 117 ALA A CA 1
ATOM 829 C C . ALA A 1 117 ? 5.580 5.279 -10.280 1.00 76.94 117 ALA A C 1
ATOM 831 O O . ALA A 1 117 ? 6.114 5.986 -11.132 1.00 76.94 117 ALA A O 1
ATOM 832 N N . ALA A 1 118 ? 6.281 4.445 -9.508 1.00 71.69 118 ALA A N 1
ATOM 833 C CA . ALA A 1 118 ? 7.727 4.278 -9.597 1.00 71.69 118 ALA A CA 1
ATOM 834 C C . ALA A 1 118 ? 8.162 3.743 -10.970 1.00 71.69 118 ALA A C 1
ATOM 836 O O . ALA A 1 118 ? 9.122 4.257 -11.541 1.00 71.69 118 ALA A O 1
ATOM 837 N N . ALA A 1 119 ? 7.440 2.769 -11.535 1.00 71.56 119 ALA A N 1
ATOM 838 C CA . ALA A 1 119 ? 7.729 2.237 -12.866 1.00 71.56 119 ALA A CA 1
ATOM 839 C C . ALA A 1 119 ? 7.549 3.298 -13.966 1.00 71.56 119 ALA A C 1
ATOM 841 O O . ALA A 1 119 ? 8.405 3.440 -14.840 1.00 71.56 119 ALA A O 1
ATOM 842 N N . VAL A 1 120 ? 6.474 4.093 -13.896 1.00 75.00 120 VAL A N 1
ATOM 843 C CA . VAL A 1 120 ? 6.208 5.186 -14.846 1.00 75.00 120 VAL A CA 1
ATOM 844 C C . VAL A 1 120 ? 7.265 6.285 -14.734 1.00 75.00 120 VAL A C 1
ATOM 846 O O . VAL A 1 120 ? 7.823 6.702 -15.747 1.00 75.00 120 VAL A O 1
ATOM 849 N N . VAL A 1 121 ? 7.577 6.738 -13.518 1.00 72.75 121 VAL A N 1
ATOM 850 C CA . VAL A 1 121 ? 8.578 7.791 -13.289 1.00 72.75 121 VAL A CA 1
ATOM 851 C C . VAL A 1 121 ? 9.975 7.318 -13.689 1.00 72.75 121 VAL A C 1
ATOM 853 O O . VAL A 1 121 ? 10.688 8.047 -14.377 1.00 72.75 121 VAL A O 1
ATOM 856 N N . GLY A 1 122 ? 10.343 6.083 -13.342 1.00 67.31 122 GLY A N 1
ATOM 857 C CA . GLY A 1 122 ? 11.601 5.471 -13.769 1.00 67.31 122 GLY A CA 1
ATOM 858 C C . GLY A 1 122 ? 11.720 5.397 -15.292 1.00 67.31 122 GLY A C 1
ATOM 859 O O . GLY A 1 122 ? 12.768 5.731 -15.838 1.00 67.31 122 GLY A O 1
ATOM 860 N N . ARG A 1 123 ? 10.632 5.053 -15.996 1.00 67.38 123 ARG A N 1
ATOM 861 C CA . ARG A 1 123 ? 10.589 5.042 -17.466 1.00 67.38 123 ARG A CA 1
ATOM 862 C C . ARG A 1 123 ? 10.737 6.434 -18.079 1.00 67.38 123 ARG A C 1
ATOM 864 O O . ARG A 1 123 ? 11.425 6.561 -19.083 1.00 67.38 123 ARG A O 1
ATOM 871 N N . LEU A 1 124 ? 10.084 7.452 -17.517 1.00 69.69 124 LEU A N 1
ATOM 872 C CA . LEU A 1 124 ? 10.139 8.827 -18.035 1.00 69.69 124 LEU A CA 1
ATOM 873 C C . LEU A 1 124 ? 11.520 9.468 -17.866 1.00 69.69 124 LEU A C 1
ATOM 875 O O . LEU A 1 124 ? 11.904 10.308 -18.674 1.00 69.69 124 LEU A O 1
ATOM 879 N N . MET A 1 125 ? 12.242 9.095 -16.810 1.00 68.50 125 MET A N 1
ATOM 880 C CA . MET A 1 125 ? 13.576 9.625 -16.519 1.00 68.50 125 MET A CA 1
ATOM 881 C C . MET A 1 125 ? 14.699 8.845 -17.220 1.00 68.50 125 MET A C 1
ATOM 883 O O . MET A 1 125 ? 15.800 9.374 -17.355 1.00 68.50 125 MET A O 1
ATOM 887 N N . ALA A 1 126 ? 14.441 7.608 -17.661 1.00 62.91 126 ALA A N 1
ATOM 888 C CA . ALA A 1 126 ? 15.419 6.771 -18.351 1.00 62.91 126 ALA A CA 1
ATOM 889 C C . ALA A 1 126 ? 15.474 7.048 -19.873 1.00 62.91 126 ALA A C 1
ATOM 891 O O . ALA A 1 126 ? 14.451 7.361 -20.487 1.00 62.91 126 ALA A O 1
ATOM 892 N N . PRO A 1 127 ? 16.639 6.868 -20.530 1.00 60.81 127 PRO A N 1
ATOM 893 C CA . PRO A 1 127 ? 16.758 6.954 -21.988 1.00 60.81 127 PRO A CA 1
ATOM 894 C C . PRO A 1 127 ? 15.841 5.950 -22.727 1.00 60.81 127 PRO A C 1
ATOM 896 O O . PRO A 1 127 ? 15.604 4.846 -22.225 1.00 60.81 127 PRO A O 1
ATOM 899 N N . PRO A 1 128 ? 15.370 6.260 -23.955 1.00 57.25 128 PRO A N 1
ATOM 900 C CA . PRO A 1 128 ? 14.313 5.509 -24.649 1.00 57.25 128 PRO A CA 1
ATOM 901 C C . PRO A 1 128 ? 14.634 4.032 -24.947 1.00 57.25 128 PRO A C 1
ATOM 903 O O . PRO A 1 128 ? 13.708 3.231 -25.047 1.00 57.25 128 PRO A O 1
ATOM 906 N N . LEU A 1 129 ? 15.914 3.642 -25.037 1.00 52.28 129 LEU A N 1
ATOM 907 C CA . LEU A 1 129 ? 16.315 2.231 -25.184 1.00 52.28 129 LEU A CA 1
ATOM 908 C C . LEU A 1 129 ? 16.259 1.439 -23.865 1.00 52.28 129 LEU A C 1
ATOM 910 O O . LEU A 1 129 ? 16.100 0.222 -23.879 1.00 52.28 129 LEU A O 1
ATOM 914 N N . VAL A 1 130 ? 16.381 2.115 -22.722 1.00 54.12 130 VAL A N 1
ATOM 915 C CA . VAL A 1 130 ? 16.491 1.496 -21.392 1.00 54.12 130 VAL A CA 1
ATOM 916 C C . VAL A 1 130 ? 15.108 1.331 -20.748 1.00 54.12 130 VAL A C 1
ATOM 918 O O . VAL A 1 130 ? 14.856 0.338 -20.068 1.00 54.12 130 VAL A O 1
ATOM 921 N N . GLY A 1 131 ? 14.176 2.252 -21.023 1.00 51.84 131 GLY A N 1
ATOM 922 C CA . GLY A 1 131 ? 12.794 2.218 -20.525 1.00 51.84 131 GLY A CA 1
ATOM 923 C C . GLY A 1 131 ? 11.860 1.212 -21.216 1.00 51.84 131 GLY A C 1
ATOM 924 O O . GLY A 1 131 ? 10.700 1.102 -20.818 1.00 51.84 131 GLY A O 1
ATOM 925 N N . ALA A 1 132 ? 12.331 0.480 -22.233 1.00 52.31 132 ALA A N 1
ATOM 926 C CA . ALA A 1 132 ? 11.518 -0.487 -22.977 1.00 52.31 132 ALA A CA 1
ATOM 927 C C . ALA A 1 132 ? 11.028 -1.659 -22.103 1.00 52.31 132 ALA A C 1
ATOM 929 O O . ALA A 1 132 ? 9.883 -2.064 -22.244 1.00 52.31 132 ALA A O 1
ATOM 930 N N . ASN A 1 133 ? 11.844 -2.117 -21.142 1.00 53.75 133 ASN A N 1
ATOM 931 C CA . ASN A 1 133 ? 11.495 -3.189 -20.189 1.00 53.75 133 ASN A CA 1
ATOM 932 C C . ASN A 1 133 ? 10.612 -2.715 -19.016 1.00 53.75 133 ASN A C 1
ATOM 934 O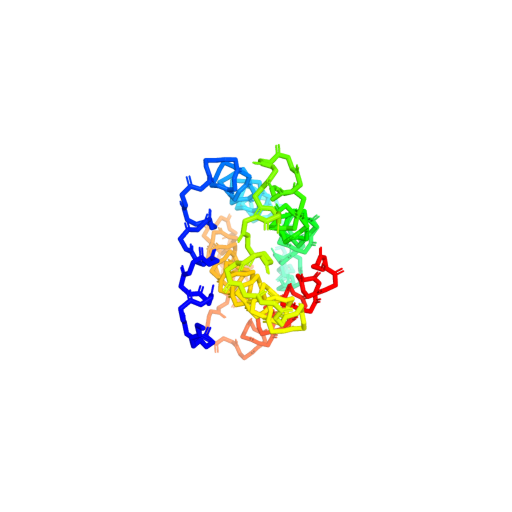 O . ASN A 1 133 ? 10.210 -3.509 -18.171 1.00 53.75 133 ASN A O 1
ATOM 938 N N . LEU A 1 134 ? 10.326 -1.411 -18.935 1.00 55.72 134 LEU A N 1
ATOM 939 C CA . LEU A 1 134 ? 9.386 -0.812 -17.977 1.00 55.72 134 LEU A CA 1
ATOM 940 C C . LEU A 1 134 ? 8.025 -0.552 -18.636 1.00 55.72 134 LEU A C 1
ATOM 942 O O . LEU A 1 134 ? 7.254 0.316 -18.214 1.00 55.72 134 LEU A O 1
ATOM 946 N N . SER A 1 135 ? 7.728 -1.266 -19.722 1.00 62.72 135 SER A N 1
ATOM 947 C CA . SER A 1 135 ? 6.436 -1.167 -20.370 1.00 62.72 135 SER A CA 1
ATOM 948 C C . SER A 1 135 ? 5.361 -1.809 -19.496 1.00 62.72 135 SER A C 1
ATOM 950 O O . SER A 1 135 ? 5.479 -2.952 -19.060 1.00 62.72 135 SER A O 1
ATOM 952 N N . LEU A 1 136 ? 4.257 -1.085 -19.288 1.00 61.19 136 LEU A N 1
ATOM 953 C CA . LEU A 1 136 ? 3.041 -1.611 -18.650 1.00 61.19 136 LEU A CA 1
ATOM 954 C C . LEU A 1 136 ? 2.346 -2.684 -19.510 1.00 61.19 136 LEU A C 1
ATOM 956 O O . LEU A 1 136 ? 1.335 -3.247 -19.102 1.00 61.19 136 LEU A O 1
ATOM 960 N N . ILE A 1 137 ? 2.870 -2.930 -20.712 1.00 63.66 137 ILE A N 1
ATOM 961 C CA . ILE A 1 137 ? 2.409 -3.955 -21.646 1.00 63.66 137 ILE A CA 1
ATOM 962 C C . ILE A 1 137 ? 3.099 -5.298 -21.352 1.00 63.66 137 ILE A C 1
ATOM 964 O O . ILE A 1 137 ? 2.537 -6.344 -21.665 1.00 63.66 137 ILE A O 1
ATOM 968 N N . ASP A 1 138 ? 4.274 -5.290 -20.709 1.00 67.31 138 ASP A N 1
ATOM 969 C CA . ASP A 1 138 ? 5.014 -6.520 -20.436 1.00 67.31 138 ASP A CA 1
ATOM 970 C C . ASP A 1 138 ? 4.401 -7.302 -19.258 1.00 67.31 138 ASP A C 1
ATOM 972 O O . ASP A 1 138 ? 4.169 -6.730 -18.182 1.00 67.31 138 ASP A O 1
ATOM 976 N N . PRO A 1 139 ? 4.179 -8.625 -19.404 1.00 73.00 139 PRO A N 1
ATOM 977 C CA . PRO A 1 139 ? 3.650 -9.474 -18.333 1.00 73.00 139 PRO A CA 1
ATOM 978 C C . PRO A 1 139 ? 4.524 -9.492 -17.072 1.00 73.00 139 PRO A C 1
ATOM 980 O O . PRO A 1 139 ? 4.013 -9.635 -15.959 1.00 73.00 139 PRO A O 1
ATOM 983 N N . ASP A 1 140 ? 5.838 -9.317 -17.226 1.00 69.62 140 ASP A N 1
ATOM 984 C CA . ASP A 1 140 ? 6.785 -9.310 -16.110 1.00 69.62 140 ASP A CA 1
ATOM 985 C C . ASP A 1 140 ? 6.597 -8.107 -15.179 1.00 69.62 140 ASP A C 1
ATOM 987 O O . ASP A 1 140 ? 6.714 -8.253 -13.960 1.00 69.62 140 ASP A O 1
ATOM 991 N N . THR A 1 141 ? 6.206 -6.947 -15.715 1.00 69.81 141 THR A N 1
ATOM 992 C CA . THR A 1 141 ? 5.880 -5.755 -14.919 1.00 69.81 141 THR A CA 1
ATOM 993 C C . THR A 1 141 ? 4.669 -6.016 -14.024 1.00 69.81 141 THR A C 1
ATOM 995 O O . THR A 1 141 ? 4.689 -5.707 -12.832 1.00 69.81 141 THR A O 1
ATOM 998 N N . TRP A 1 142 ? 3.628 -6.658 -14.561 1.00 75.75 142 TRP A N 1
ATOM 999 C CA . TRP A 1 142 ? 2.434 -7.025 -13.795 1.00 75.75 142 TRP A CA 1
ATOM 1000 C C . TRP A 1 142 ? 2.711 -8.107 -12.756 1.00 75.75 142 TRP A C 1
ATOM 1002 O O . TRP A 1 142 ? 2.183 -8.036 -11.645 1.00 75.75 142 TRP A O 1
ATOM 1012 N N . ARG A 1 143 ? 3.578 -9.073 -13.076 1.00 79.06 143 ARG A N 1
ATOM 1013 C CA . ARG A 1 143 ? 4.018 -10.092 -12.118 1.00 79.06 143 ARG A CA 1
ATOM 1014 C C . ARG A 1 143 ? 4.776 -9.466 -10.948 1.00 79.06 143 ARG A C 1
ATOM 1016 O O . ARG A 1 143 ? 4.525 -9.835 -9.804 1.00 79.06 143 ARG A O 1
ATOM 1023 N N . LEU A 1 144 ? 5.634 -8.481 -11.216 1.00 74.62 144 LEU A N 1
ATOM 1024 C CA . LEU A 1 144 ? 6.353 -7.737 -10.184 1.00 74.62 144 LEU A CA 1
ATOM 1025 C C . LEU A 1 144 ? 5.407 -6.891 -9.318 1.00 74.62 144 LEU A C 1
ATOM 1027 O O . LEU A 1 144 ? 5.509 -6.930 -8.092 1.00 74.62 144 LEU A O 1
ATOM 1031 N N . ILE A 1 145 ? 4.457 -6.173 -9.9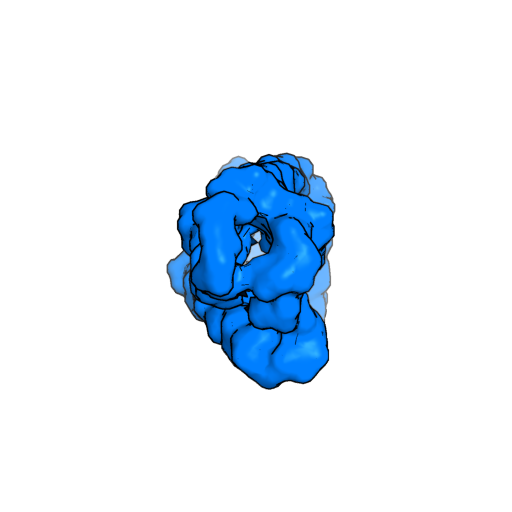28 1.00 78.19 145 ILE A N 1
ATOM 1032 C CA . ILE A 1 145 ? 3.440 -5.402 -9.192 1.00 78.19 145 ILE A CA 1
ATOM 1033 C C . ILE A 1 145 ? 2.622 -6.338 -8.296 1.00 78.19 145 ILE A C 1
ATOM 1035 O O . ILE A 1 145 ? 2.423 -6.042 -7.117 1.00 78.19 145 ILE A O 1
ATOM 1039 N N . GLY A 1 146 ? 2.192 -7.487 -8.825 1.00 80.06 146 GLY A N 1
ATOM 1040 C CA . GLY A 1 146 ? 1.464 -8.506 -8.072 1.00 80.06 146 GLY A CA 1
ATOM 1041 C C . GLY A 1 146 ? 2.272 -9.057 -6.897 1.00 80.06 146 GLY A C 1
ATOM 1042 O O . GLY A 1 146 ? 1.764 -9.104 -5.777 1.00 80.06 146 GLY A O 1
ATOM 1043 N N . ALA A 1 147 ? 3.545 -9.397 -7.120 1.00 81.38 147 ALA A N 1
ATOM 1044 C CA . ALA A 1 147 ? 4.443 -9.882 -6.076 1.00 81.38 147 ALA A CA 1
ATOM 1045 C C . ALA A 1 147 ? 4.648 -8.845 -4.961 1.00 81.38 147 ALA A C 1
ATOM 1047 O O . ALA A 1 147 ? 4.520 -9.186 -3.788 1.00 81.38 147 ALA A O 1
ATOM 1048 N N . MET A 1 148 ? 4.889 -7.574 -5.306 1.00 76.88 148 MET A N 1
ATOM 1049 C CA . MET A 1 148 ? 5.067 -6.504 -4.315 1.00 76.88 148 MET A CA 1
ATOM 1050 C C . MET A 1 148 ? 3.783 -6.189 -3.553 1.00 76.88 148 MET A C 1
ATOM 1052 O O . MET A 1 148 ? 3.820 -5.958 -2.346 1.00 76.88 148 MET A O 1
ATOM 1056 N N . THR A 1 149 ? 2.639 -6.237 -4.233 1.00 82.00 149 THR A N 1
ATOM 1057 C CA . THR A 1 149 ? 1.322 -6.055 -3.613 1.00 82.00 149 THR A CA 1
ATOM 1058 C C . THR A 1 149 ? 1.038 -7.157 -2.595 1.00 82.00 149 THR A C 1
ATOM 1060 O O . THR A 1 149 ? 0.636 -6.868 -1.468 1.00 82.00 149 THR A O 1
ATOM 1063 N N . LEU A 1 150 ? 1.289 -8.418 -2.964 1.00 83.94 150 LEU A N 1
ATOM 1064 C CA . LEU A 1 150 ? 1.110 -9.561 -2.071 1.00 83.94 150 LEU A CA 1
ATOM 1065 C C . LEU A 1 150 ? 2.092 -9.511 -0.897 1.00 83.94 150 LEU A C 1
ATOM 1067 O O . LEU A 1 150 ? 1.693 -9.726 0.246 1.00 83.94 150 LEU A O 1
ATOM 1071 N N . TYR A 1 151 ? 3.356 -9.184 -1.170 1.00 80.44 151 TYR A N 1
ATOM 1072 C CA . TYR A 1 151 ? 4.383 -9.025 -0.147 1.00 80.44 151 TYR A CA 1
ATOM 1073 C C . TYR A 1 151 ? 3.977 -7.966 0.885 1.00 80.44 151 TYR A C 1
ATOM 1075 O O . TYR A 1 151 ? 3.937 -8.267 2.076 1.00 80.44 151 TYR A O 1
ATOM 1083 N N . ALA A 1 152 ? 3.561 -6.776 0.438 1.00 77.75 152 ALA A N 1
ATOM 1084 C CA . ALA A 1 152 ? 3.106 -5.708 1.323 1.00 77.75 152 ALA A CA 1
ATOM 1085 C C . ALA A 1 152 ? 1.863 -6.093 2.141 1.00 77.75 152 ALA A C 1
ATOM 1087 O O . ALA A 1 152 ? 1.793 -5.788 3.333 1.00 77.75 152 ALA A O 1
ATOM 1088 N N . ALA A 1 153 ? 0.900 -6.790 1.527 1.00 81.88 153 ALA A N 1
ATOM 1089 C CA . ALA A 1 153 ? -0.293 -7.276 2.215 1.00 81.88 153 ALA A CA 1
ATOM 1090 C C . ALA A 1 153 ? 0.071 -8.236 3.358 1.00 81.88 153 ALA A C 1
ATOM 1092 O O . ALA A 1 153 ? -0.373 -8.043 4.488 1.00 81.88 153 ALA A O 1
ATOM 1093 N N . LEU A 1 154 ? 0.926 -9.228 3.087 1.00 83.50 154 LEU A N 1
ATOM 1094 C CA . LEU A 1 154 ? 1.366 -10.203 4.086 1.00 83.50 154 LEU A CA 1
ATOM 1095 C C . LEU A 1 154 ? 2.169 -9.542 5.210 1.00 83.50 154 LEU A C 1
ATOM 1097 O O . LEU A 1 154 ? 1.919 -9.815 6.382 1.00 83.50 154 LEU A O 1
ATOM 1101 N N . THR A 1 155 ? 3.082 -8.623 4.882 1.00 78.25 155 THR A N 1
ATOM 1102 C CA . THR A 1 155 ? 3.843 -7.888 5.904 1.00 78.25 155 THR A CA 1
ATOM 1103 C C . THR A 1 155 ? 2.960 -6.979 6.752 1.00 78.25 155 THR A C 1
ATOM 1105 O O . THR A 1 155 ? 3.226 -6.813 7.938 1.00 78.25 155 THR A O 1
ATOM 1108 N N . ALA A 1 156 ? 1.892 -6.416 6.179 1.00 80.00 156 ALA A N 1
ATOM 1109 C CA . ALA A 1 156 ? 0.936 -5.611 6.928 1.00 80.00 156 ALA A CA 1
ATOM 1110 C C . ALA A 1 156 ? 0.131 -6.467 7.912 1.00 80.00 156 ALA A C 1
ATOM 1112 O O . ALA A 1 156 ? -0.072 -6.035 9.040 1.00 80.00 156 ALA A O 1
ATOM 1113 N N . VAL A 1 157 ? -0.259 -7.690 7.527 1.00 83.31 157 VAL A N 1
ATOM 1114 C CA . VAL A 1 157 ? -0.894 -8.641 8.457 1.00 83.31 157 VAL A CA 1
ATOM 1115 C C . VAL A 1 157 ? 0.049 -9.012 9.601 1.00 83.31 157 VAL A C 1
ATOM 1117 O O . VAL A 1 157 ? -0.400 -9.072 10.734 1.00 83.31 157 VAL A O 1
ATOM 1120 N N . LEU A 1 158 ? 1.344 -9.212 9.334 1.00 80.25 158 LEU A N 1
ATOM 1121 C CA . LEU A 1 158 ? 2.335 -9.487 10.387 1.00 80.25 158 LEU A CA 1
ATOM 1122 C C . LEU A 1 158 ? 2.588 -8.292 11.319 1.00 80.25 158 LEU A C 1
ATOM 1124 O O . LEU A 1 158 ? 3.072 -8.479 12.431 1.00 80.25 158 LEU A O 1
ATOM 1128 N N . GLY A 1 159 ? 2.330 -7.070 10.848 1.00 73.81 159 GLY A N 1
ATOM 1129 C CA . GLY A 1 159 ? 2.472 -5.850 11.641 1.00 73.81 159 GLY A CA 1
ATOM 1130 C C . GLY A 1 159 ? 1.290 -5.564 12.572 1.00 73.81 159 GLY A C 1
ATOM 1131 O O . GLY A 1 159 ? 1.428 -4.706 13.445 1.00 73.81 159 GLY A O 1
ATOM 1132 N N . VAL A 1 160 ? 0.150 -6.238 12.378 1.00 75.56 160 VAL A N 1
ATOM 1133 C CA . VAL A 1 160 ? -1.055 -6.147 13.224 1.00 75.56 160 VAL A CA 1
ATOM 1134 C C . VAL A 1 160 ? -0.992 -7.185 14.339 1.00 75.56 160 VAL A C 1
ATOM 1136 O O . VAL A 1 160 ? -1.271 -6.799 15.496 1.00 75.56 160 VAL A O 1
#

Secondary structure (DSSP, 8-state):
--HHHHHHHHHHHHHH-HHHHHHHHHHHHHHHHHHHHHHHT--SSSPPPHHHHHHHIIIIIHHHHHHHHHHHHHHHHHTTTHHHHHHH---HHHHHHHHHHHHHHHHHHHHHHHHHHHHHHHHHHS-TTTGGGG-TTSHHHHHHHHHHHHHHHHHHHHH-

pLDDT: mean 72.41, std 9.08, range [46.12, 84.38]

Sequence (160 aa):
MSAVAVADAERIKLSTTRSVLWTAAAVAVLSIGLAALQGSTAYGAAPLPSEKAATGVAVFGVPVLMVLAAMTVTGEYRSSMIRTTFMATPDRTLVLVAKAVVAALFSAVYTAVMTIAAAVVGRLMAPPLVGANLSLIDPDTWRLIGAMTLYAALTAVLGV

Radius of gyration: 18.27 Å; chains: 1; bounding box: 47×25×51 Å

Foldseek 3Di:
DDLVVLLVVLLCCCVPPVVNVVLLVVLLCQLQVVLLVLLQPDDDLDADPLVSLCCSCVVRVQVSLLVSLLCSVVVCVVVVCVVVVCVVPVPPVSNLVSSLVSSLVVQLVSSLVSSLSSLVSSLVNHDVSRNPNSDPPDPVSVVVSVVRSNSSSVSSSVSD

=== Feature glossary ===
The record interleaves many kinds of information about one protein. Here is each kind framed as the question it answers.

Q: Are the domains correctly placed relative to each other?
A: Predicted aligned error is AlphaFold's pairwise confidence. Unlike pLDDT (per-residue), PAE is per-residue-pair and captures whether two parts of the structure are correctly placed relative to each other. Units are ångströms of expected positional error.

Q: Which residues are in helices, strands, or loops?
A: Eight-state secondary structure (DSSP): H is the canonical α-helix, G the tighter 3₁₀-helix, I the wider π-helix; E/B are β-structure, T and S are turns and bends, and '-' is everything else. DSSP derives these from the pattern of main-chain N–H···O=C hydrogen bonds, not from the sequence.

Q: What if only a Cα trace is available?
A: P-SEA three-state annotation labels each residue as helix, strand, or coil based purely on the geometry of the Cα trace. It serves as a fallback when the full backbone (and thus DSSP) is unavailable.

Q: What are the backbone torsion angles?
A: φ (phi) and ψ (psi) are the two rotatable backbone dihedrals per residue: φ is the C(i-1)–N–Cα–C torsion, ψ is the N–Cα–C–N(i+1) torsion, both in degrees on (−180°, 180°]. α-helical residues cluster near (−60°, −45°); β-strand residues near (−120°, +130°). A Ramachandran plot is simply a scatter of (φ, ψ) for every residue.

Q: What known structures does this most resemble?
A: Structural nearest neighbors (via Foldseek easy-search vs the PDB). Reported per hit: target PDB id, E-value, and alignment TM-score. A TM-score above ~0.5 is the conventional threshold for 'same fold'.

Q: What family and function is it annotated with?
A: Database cross-references. InterPro integrates a dozen domain/family signature databases into unified entries with residue-range hits. GO terms attach function/process/location labels with evidence codes. CATH codes position the fold in a four-level structural taxonomy. Organism is the NCBI-taxonomy species name.

Q: Which residues are buried vs exposed?
A: Solvent accessibility: the surface area of each residue that a 1.4 Å water probe can touch, in Å². When only backbone atoms are present the absolute values are lower than full-atom SASA (side chains contribute most of the area) and are flagged as backbone-only.

Q: What do the diagnostic plots show?
A: Three diagnostic plots accompany the record. The Cα contact map visualizes the tertiary structure as a 2D adjacency matrix (8 Å cutoff, sequence-local contacts suppressed). The Ramachandran plot shows the distribution of backbone (φ, ψ) torsions, with points in the α and β basins reflecting secondary structure content. The PAE plot shows AlphaFold's inter-residue confidence as a color matrix.

Q: What is the amino-acid chain?
A: The amino-acid sequence is the protein's primary structure: the linear order of residues from the N-terminus to the C-terminus, written in one-letter code. Everything else here — the 3D coordinates, the secondary structure, the domain annotations — is ultimately a consequence of this string.

Q: What do the rendered images show?
A: The six renders are orthographic views along the three Cartesian axes in both directions. Representation (cartoon, sticks, or surface) and color scheme (sequence-rainbow or by-chain) vary across proteins so the training set covers all the common visualization conventions.

Q: Where is each backbone atom in 3D?
A: The mmCIF table is the protein's shape written out atom by atom. For each backbone N, Cα, C, and carbonyl O, it records an (x, y, z) coordinate triple in Å plus the residue type, chain letter, and residue number.

Q: How mobile is each atom in the crystal?
A: For experimental (PDB) structures, the B-factor (temperature factor) quantifies the positional spread of each atom in the crystal — a combination of thermal vibration and static disorder — in units of Å². High B-factors mark flexible loops or poorly resolved regions; low B-factors mark the rigid, well-ordered core.

Q: How big and how compact is the whole molecule?
A: Three whole-structure scalars: the radius of gyration (RMS distance of Cα from centroid, in Å), the count of Cα–Cα contacts (pairs closer than 8 Å and separated by more than four residues in sequence — i.e. tertiary, not local, contacts), and the bounding-box dimensions. Together they distinguish compact globular folds from extended fibres or disordered chains.

Q: What does the local fold look like, residue by residue?
A: A 3Di character summarizes, for each residue, the relative orientation of the Cα frame of its nearest spatial neighbor. Because it encodes fold topology rather than chemistry, 3Di alignments detect remote structural similarity that sequence alignment misses.

Q: How confident is the AlphaFold model at each residue?
A: For AlphaFold models, the B-factor field carries pLDDT — the model's own estimate of local accuracy on a 0–100 scale. Regions with pLDDT<50 should be treated as essentially unmodeled; they often correspond to intrinsically disordered segments.